Protein AF-A0AAV6YS31-F1 (afdb_monomer)

Secondary structure (DSSP, 8-state):
-TTHHHHHHHHHHHHHHHHHHHT--HHHHHHHHHHHHHHHHHHHHHHHHSPPPPP-BBTTTB-TTS-B---TT------TTTTTS---SS----EE-TTS-EESSHHHH-SS---S-----

Foldseek 3Di:
DVVVVVVVVVVVVVLVVVCVVVVDDPVRNVVVVVVVVVVVVVVVVVVVVVDDDDFAEDQAQAHPVRHGDPDDPGRCLDDPQQVVPPDDPPQADWDADPVRHIYRDPSSNHDPDDPDPDDDD

Radius of gyration: 24.1 Å; Cα contacts (8 Å, |Δi|>4): 96; chains: 1; bounding box: 46×23×63 Å

Structure (mmCIF, N/CA/C/O backbone):
data_AF-A0AAV6YS31-F1
#
_entry.id   AF-A0AAV6YS31-F1
#
loop_
_atom_site.group_PDB
_atom_site.id
_atom_site.type_symbol
_atom_site.label_atom_id
_atom_site.label_alt_id
_atom_site.label_comp_id
_atom_site.label_asym_id
_atom_site.label_entity_id
_atom_site.label_seq_id
_atom_site.pdbx_PDB_ins_code
_atom_site.Cartn_x
_atom_site.Cartn_y
_atom_site.Cartn_z
_atom_site.occupancy
_atom_site.B_iso_or_equiv
_atom_site.auth_seq_id
_atom_site.auth_comp_id
_atom_site.auth_asym_id
_atom_site.auth_atom_id
_atom_site.pdbx_PDB_model_num
ATOM 1 N N . GLY A 1 1 ? -12.771 -0.633 -0.907 1.00 58.72 1 GLY A N 1
ATOM 2 C CA . GLY A 1 1 ? -14.103 -0.074 -0.597 1.00 58.72 1 GLY A CA 1
ATOM 3 C C . GLY A 1 1 ? -15.126 -1.141 -0.249 1.00 58.72 1 GLY A C 1
ATOM 4 O O . GLY A 1 1 ? -15.778 -1.024 0.774 1.00 58.72 1 GLY A O 1
ATOM 5 N N . ALA A 1 2 ? -15.270 -2.202 -1.051 1.00 79.56 2 ALA A N 1
ATOM 6 C CA . ALA A 1 2 ? -16.258 -3.247 -0.758 1.00 79.56 2 ALA A CA 1
ATOM 7 C C . ALA A 1 2 ? -15.943 -4.052 0.521 1.00 79.56 2 ALA A C 1
ATOM 9 O O . ALA A 1 2 ? -16.845 -4.353 1.291 1.00 79.56 2 ALA A O 1
ATOM 10 N N . SER A 1 3 ? -14.665 -4.337 0.798 1.00 80.75 3 SER A N 1
ATOM 11 C CA . SER A 1 3 ? -14.233 -5.099 1.982 1.00 80.75 3 SER A CA 1
ATOM 12 C C . SER A 1 3 ? -14.399 -4.357 3.313 1.00 80.75 3 SER A C 1
ATOM 14 O O . SER A 1 3 ? -14.502 -4.991 4.359 1.00 80.75 3 SER A O 1
ATOM 16 N N . THR A 1 4 ? -14.459 -3.023 3.300 1.00 90.19 4 THR A N 1
ATOM 17 C CA . THR A 1 4 ? -14.592 -2.220 4.525 1.00 90.19 4 THR A CA 1
ATOM 18 C C . THR A 1 4 ? -16.034 -2.166 5.029 1.00 90.19 4 THR A C 1
ATOM 20 O O . THR A 1 4 ? -16.254 -1.970 6.222 1.00 90.19 4 THR A O 1
ATOM 23 N N . LEU A 1 5 ? -17.018 -2.375 4.146 1.00 92.06 5 LEU A N 1
ATOM 24 C CA . LEU A 1 5 ? -18.441 -2.302 4.490 1.00 92.06 5 LEU A CA 1
ATOM 25 C C . LEU A 1 5 ? -18.877 -3.417 5.463 1.00 92.06 5 LEU A C 1
ATOM 27 O O . LEU A 1 5 ? -19.449 -3.078 6.502 1.00 92.06 5 LEU A O 1
ATOM 31 N N . PRO A 1 6 ? -18.574 -4.715 5.227 1.00 92.94 6 PRO A N 1
ATOM 32 C CA . PRO A 1 6 ? -18.914 -5.772 6.180 1.00 92.94 6 PRO A CA 1
ATOM 33 C C . PRO A 1 6 ? -18.239 -5.585 7.542 1.00 92.94 6 PRO A C 1
ATOM 35 O O . PRO A 1 6 ? -18.872 -5.769 8.580 1.00 92.94 6 PRO A O 1
ATOM 38 N N . ALA A 1 7 ? -16.967 -5.175 7.545 1.00 90.62 7 ALA A N 1
ATOM 39 C CA . ALA A 1 7 ? -16.206 -4.957 8.770 1.00 90.62 7 ALA A CA 1
ATOM 40 C C . ALA A 1 7 ? -16.804 -3.825 9.623 1.00 90.62 7 ALA A C 1
ATOM 42 O O . ALA A 1 7 ? -16.981 -3.989 10.832 1.00 90.62 7 ALA A O 1
ATOM 43 N N . ALA A 1 8 ? -17.180 -2.706 8.995 1.00 91.00 8 ALA A N 1
ATOM 44 C CA . ALA A 1 8 ? -17.820 -1.586 9.682 1.00 91.00 8 ALA A CA 1
ATOM 45 C C . ALA A 1 8 ? -19.181 -1.979 10.279 1.00 91.00 8 ALA A C 1
ATOM 47 O O . ALA A 1 8 ? -19.466 -1.653 11.432 1.00 91.00 8 ALA A O 1
ATOM 48 N N . ALA A 1 9 ? -19.999 -2.722 9.525 1.00 94.00 9 ALA A N 1
ATOM 49 C CA . ALA A 1 9 ? -21.291 -3.207 10.006 1.00 94.00 9 ALA A CA 1
ATOM 50 C C . ALA A 1 9 ? -21.130 -4.096 11.249 1.00 94.00 9 ALA A C 1
ATOM 52 O O . ALA A 1 9 ? -21.762 -3.843 12.276 1.00 94.00 9 ALA A O 1
ATOM 53 N N . LEU A 1 10 ? -20.232 -5.084 11.192 1.00 94.69 10 LEU A N 1
ATOM 54 C CA . LEU A 1 10 ? -19.941 -5.967 12.323 1.00 94.69 10 LEU A CA 1
ATOM 55 C C . LEU A 1 10 ? -19.461 -5.189 13.555 1.00 94.69 10 LEU A C 1
ATOM 57 O O . LEU A 1 10 ? -19.936 -5.449 14.660 1.00 94.69 10 LEU A O 1
ATOM 61 N N . GLY A 1 11 ? -18.580 -4.202 13.371 1.00 92.88 11 GLY A N 1
ATOM 62 C CA . GLY A 1 11 ? -18.091 -3.351 14.458 1.00 92.88 11 GLY A CA 1
ATOM 63 C C . GLY A 1 11 ? -19.210 -2.578 15.161 1.00 92.88 11 GLY A C 1
ATOM 64 O O . GLY A 1 11 ? -19.277 -2.577 16.392 1.00 92.88 11 GLY A O 1
ATOM 65 N N . MET A 1 12 ? -20.134 -1.982 14.400 1.00 93.06 12 MET A N 1
ATOM 66 C CA . MET A 1 12 ? -21.284 -1.260 14.963 1.00 93.06 12 MET A CA 1
ATOM 67 C C . MET A 1 12 ? -22.231 -2.189 15.735 1.00 93.06 12 MET A C 1
ATOM 69 O O . MET A 1 12 ? -22.629 -1.866 16.857 1.00 93.06 12 MET A O 1
ATOM 73 N N . PHE A 1 13 ? -22.555 -3.361 15.177 1.00 95.56 13 PHE A N 1
ATOM 74 C CA . PHE A 1 13 ? -23.408 -4.345 15.852 1.00 95.56 13 PHE A CA 1
ATOM 75 C C . PHE A 1 13 ? -22.778 -4.8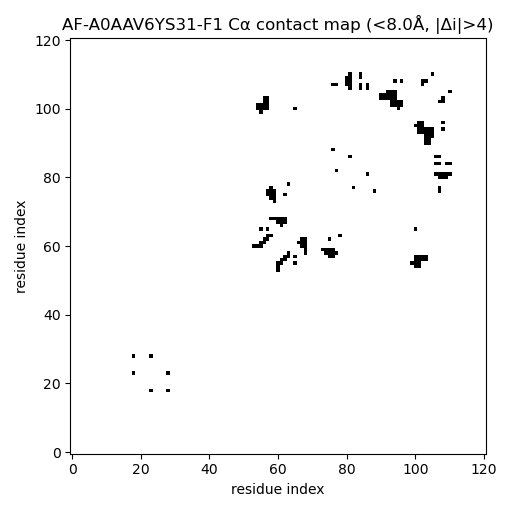55 17.152 1.00 95.56 13 PHE A C 1
ATOM 77 O O . PHE A 1 13 ? -23.445 -4.888 18.189 1.00 95.56 13 PHE A O 1
ATOM 84 N N . LEU A 1 14 ? -21.494 -5.220 17.121 1.00 93.81 14 LEU A N 1
ATOM 85 C CA . LEU A 1 14 ? -20.772 -5.697 18.301 1.00 93.81 14 LEU A CA 1
ATOM 86 C C . LEU A 1 14 ? -20.648 -4.608 19.368 1.00 93.81 14 LEU A C 1
ATOM 88 O O . LEU A 1 14 ? -20.894 -4.890 20.540 1.00 93.81 14 LEU A O 1
ATOM 92 N N . GLY A 1 15 ? -20.348 -3.366 18.980 1.00 92.69 15 GLY A N 1
ATOM 93 C CA . GLY A 1 15 ? -20.313 -2.226 19.898 1.00 92.69 15 GLY A CA 1
ATOM 94 C C . GLY A 1 15 ? -21.656 -2.009 20.602 1.00 92.69 15 GLY A C 1
ATOM 95 O O . GLY A 1 15 ? -21.703 -1.882 21.828 1.00 92.69 15 GLY A O 1
ATOM 96 N N . GLY A 1 16 ? -22.760 -2.072 19.852 1.00 90.94 16 GLY A N 1
ATOM 97 C CA . GLY A 1 16 ? -24.114 -1.982 20.404 1.00 90.94 16 GLY A CA 1
ATOM 98 C C . GLY A 1 16 ? -24.465 -3.137 21.350 1.00 90.94 16 GLY A C 1
ATOM 99 O O . GLY A 1 16 ? -25.024 -2.910 22.426 1.00 90.94 16 GLY A O 1
ATOM 100 N N . LEU A 1 17 ? -24.100 -4.377 21.002 1.00 93.00 17 LEU A N 1
ATOM 101 C CA . LEU A 1 17 ? -24.295 -5.548 21.869 1.00 93.00 17 LEU A CA 1
ATOM 102 C C . LEU A 1 17 ? -23.481 -5.450 23.162 1.00 93.00 17 LEU A C 1
ATOM 104 O O . LEU A 1 17 ? -23.991 -5.788 24.232 1.00 93.00 17 LEU A O 1
ATOM 108 N N . LEU A 1 18 ? -22.243 -4.964 23.079 1.00 91.81 18 LEU A N 1
ATOM 109 C CA . LEU A 1 18 ? -21.361 -4.765 24.225 1.00 91.81 18 LEU A CA 1
ATOM 110 C C . LEU A 1 18 ? -21.960 -3.728 25.190 1.00 91.81 18 LEU A C 1
ATOM 112 O O . LEU A 1 18 ? -22.101 -3.998 26.384 1.00 91.81 18 LEU A O 1
ATOM 116 N N . MET A 1 19 ? -22.418 -2.586 24.669 1.00 89.00 19 MET A N 1
ATOM 117 C CA . MET A 1 19 ? -23.104 -1.563 25.467 1.00 89.00 19 MET A CA 1
ATOM 118 C C . MET A 1 19 ? -24.390 -2.098 26.111 1.00 89.00 19 MET A C 1
ATOM 120 O O . MET A 1 19 ? -24.625 -1.874 27.301 1.00 89.00 19 MET A O 1
ATOM 124 N N . LYS A 1 20 ? -25.195 -2.860 25.355 1.00 89.81 20 LYS A N 1
ATOM 125 C CA . LYS A 1 20 ? -26.455 -3.445 25.835 1.00 89.81 20 LYS A CA 1
ATOM 126 C C . LYS A 1 20 ? -26.239 -4.505 26.919 1.00 89.81 20 LYS A C 1
ATOM 128 O O . LYS A 1 20 ? -26.987 -4.530 27.894 1.00 89.81 20 LYS A O 1
ATOM 133 N N . ARG A 1 21 ? -25.237 -5.378 26.767 1.00 91.06 21 ARG A N 1
ATOM 134 C CA . ARG A 1 21 ? -24.977 -6.497 27.691 1.00 91.06 21 ARG A CA 1
ATOM 135 C C . ARG A 1 21 ? -24.380 -6.031 29.013 1.00 91.06 21 ARG A C 1
ATOM 137 O O . ARG A 1 21 ? -24.797 -6.506 30.064 1.00 91.06 21 ARG A O 1
ATOM 144 N N . TYR A 1 22 ? -23.427 -5.105 28.963 1.00 86.81 22 TYR A N 1
ATOM 145 C CA . TYR A 1 22 ? -22.701 -4.651 30.150 1.00 86.81 22 TYR A CA 1
ATOM 146 C C . TYR A 1 22 ? -23.310 -3.403 30.806 1.00 86.81 22 TYR A C 1
ATOM 148 O O . TYR A 1 22 ? -22.788 -2.959 31.825 1.00 86.81 22 TYR A O 1
ATOM 156 N N . LYS A 1 23 ? -24.398 -2.840 30.246 1.00 88.25 23 LYS A N 1
ATOM 157 C CA . LYS A 1 23 ? -25.090 -1.633 30.749 1.00 88.25 23 LYS A CA 1
ATOM 158 C C . LYS A 1 23 ? -24.104 -0.520 31.124 1.00 88.25 23 LYS A C 1
ATOM 160 O O . LYS A 1 23 ? -24.140 0.033 32.220 1.00 88.25 23 LYS A O 1
ATOM 165 N N . MET A 1 24 ? -23.165 -0.250 30.224 1.00 84.38 24 MET A N 1
ATOM 166 C CA . MET A 1 24 ? -22.056 0.653 30.509 1.00 84.38 24 MET A CA 1
ATOM 167 C C . MET A 1 24 ? -22.548 2.096 30.635 1.00 84.38 24 MET A C 1
ATOM 169 O O . MET A 1 24 ? -23.285 2.583 29.781 1.00 84.38 24 MET A O 1
ATOM 173 N N . GLY A 1 25 ? -22.113 2.791 31.687 1.00 87.56 25 GLY A N 1
ATOM 174 C CA . GLY A 1 25 ? -22.345 4.227 31.837 1.00 87.56 25 GLY A CA 1
ATOM 175 C C . GLY A 1 25 ? -21.487 5.059 30.878 1.00 87.56 25 GLY A C 1
ATOM 176 O O . GLY A 1 25 ? -20.484 4.579 30.344 1.00 87.56 25 GLY A O 1
ATOM 177 N N . LEU A 1 26 ? -21.850 6.335 30.709 1.00 85.88 26 LEU A N 1
ATOM 178 C CA . LEU A 1 26 ? -21.202 7.258 29.767 1.00 85.88 26 LEU A CA 1
ATOM 179 C C . LEU A 1 26 ? -19.681 7.368 29.983 1.00 85.88 26 LEU A C 1
ATOM 181 O O . LEU A 1 26 ? -18.924 7.323 29.022 1.00 85.88 26 LEU A O 1
ATOM 185 N N . LEU A 1 27 ? -19.215 7.426 31.237 1.00 88.94 27 LEU A N 1
ATOM 186 C CA . LEU A 1 27 ? -17.780 7.488 31.546 1.00 88.9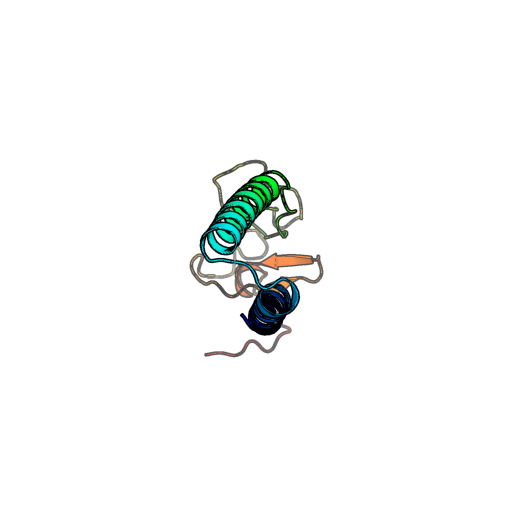4 27 LEU A CA 1
ATOM 187 C C . LEU A 1 27 ? -17.021 6.222 31.119 1.00 88.94 27 LEU A C 1
ATOM 189 O O . LEU A 1 27 ? -15.902 6.319 30.614 1.00 88.94 27 LEU A O 1
ATOM 193 N N . SER A 1 28 ? -17.609 5.040 31.317 1.00 86.69 28 SER A N 1
ATOM 194 C CA . SER A 1 28 ? -16.984 3.773 30.924 1.00 86.69 28 SER A CA 1
ATOM 195 C C . SER A 1 28 ? -16.949 3.621 29.406 1.00 86.69 28 SER A C 1
ATOM 197 O O . SER A 1 28 ? -15.928 3.209 28.863 1.00 86.69 28 SER A O 1
ATOM 199 N N . ALA A 1 29 ? -18.020 4.024 28.715 1.00 89.75 29 ALA A N 1
ATOM 200 C CA . ALA A 1 29 ? -18.064 4.049 27.256 1.00 89.75 29 ALA A CA 1
ATOM 201 C C . ALA A 1 29 ? -17.007 5.000 26.671 1.00 89.75 29 ALA A C 1
ATOM 203 O O . ALA A 1 29 ? -16.248 4.601 25.790 1.00 89.75 29 ALA A O 1
ATOM 204 N N . SER A 1 30 ? -16.885 6.218 27.210 1.00 91.31 30 SER A N 1
ATOM 205 C CA . SER A 1 30 ? -15.865 7.175 26.768 1.00 91.31 30 SER A CA 1
ATOM 206 C C . SER A 1 30 ? -14.450 6.630 26.959 1.00 91.31 30 SER A C 1
ATOM 208 O O . SER A 1 30 ? -13.638 6.710 26.040 1.00 91.31 30 SER A O 1
ATOM 210 N N . LYS A 1 31 ? -14.153 6.010 28.111 1.00 92.69 31 LYS A N 1
ATOM 211 C CA . LYS A 1 31 ? -12.848 5.365 28.347 1.00 92.69 31 LYS A CA 1
ATOM 212 C C . LYS A 1 31 ? -12.554 4.270 27.324 1.00 92.69 31 LYS A C 1
ATOM 214 O O . LYS A 1 31 ? -11.438 4.219 26.820 1.00 92.69 31 LYS A O 1
ATOM 219 N N . LEU A 1 32 ? -13.536 3.431 26.990 1.00 91.44 32 LEU A N 1
ATOM 220 C CA . LEU A 1 32 ? -13.361 2.390 25.975 1.00 91.44 32 LEU A CA 1
ATOM 221 C C . LEU A 1 32 ? -13.042 2.970 24.598 1.00 91.44 32 LEU A C 1
ATOM 223 O O . LEU A 1 32 ? -12.145 2.454 23.941 1.00 91.44 32 LEU A O 1
ATOM 227 N N . VAL A 1 33 ? -13.709 4.054 24.193 1.00 92.25 33 VAL A N 1
ATOM 228 C CA . VAL A 1 33 ? -13.426 4.728 22.916 1.00 92.25 33 VAL A CA 1
ATOM 229 C C . VAL A 1 33 ? -12.005 5.290 22.897 1.00 92.25 33 VAL A C 1
ATOM 231 O O . VAL A 1 33 ? -11.272 5.071 21.934 1.00 92.25 33 VAL A O 1
ATOM 234 N N . PHE A 1 34 ? -11.574 5.962 23.968 1.00 95.25 34 PHE A N 1
ATOM 235 C CA . PHE A 1 34 ? -10.199 6.464 24.063 1.00 95.25 34 PHE A CA 1
ATOM 236 C C . PHE A 1 34 ? -9.168 5.333 24.001 1.00 95.25 34 PHE A C 1
ATOM 238 O O . PHE A 1 34 ? -8.201 5.434 23.245 1.00 95.25 34 PHE A O 1
ATOM 245 N N . ILE A 1 35 ? -9.396 4.240 24.737 1.00 94.69 35 ILE A N 1
ATOM 246 C CA . ILE A 1 35 ? -8.521 3.062 24.717 1.00 94.69 35 ILE A CA 1
ATOM 247 C C . ILE A 1 35 ? -8.484 2.454 23.311 1.00 94.69 35 ILE A C 1
ATOM 249 O O . ILE A 1 35 ? -7.398 2.207 22.791 1.00 94.69 35 ILE A O 1
ATOM 253 N N . SER A 1 36 ? -9.636 2.260 22.662 1.00 92.88 36 SER A N 1
ATOM 254 C CA . SER A 1 36 ? -9.685 1.687 21.313 1.00 92.88 36 SER A CA 1
ATOM 255 C C . SER A 1 36 ? -8.977 2.565 20.285 1.00 92.88 36 SER A C 1
ATOM 257 O O . SER A 1 36 ? -8.257 2.041 19.440 1.00 92.88 36 SER A O 1
ATOM 259 N N . SER A 1 37 ? -9.118 3.890 20.383 1.00 95.25 37 SER A N 1
ATOM 260 C CA . SER A 1 37 ? -8.445 4.836 19.488 1.00 95.25 37 SER A CA 1
ATOM 261 C C . SER A 1 37 ? -6.931 4.816 19.680 1.00 95.25 37 SER A C 1
ATOM 263 O O . SER A 1 37 ? -6.185 4.810 18.703 1.00 95.25 37 SER A O 1
ATOM 265 N N . PHE A 1 38 ? -6.465 4.751 20.928 1.00 96.62 38 PHE A N 1
ATOM 266 C CA . PHE A 1 38 ? -5.039 4.657 21.235 1.00 96.62 38 PHE A CA 1
ATOM 267 C C . PHE A 1 38 ? -4.430 3.341 20.729 1.00 96.62 38 PHE A C 1
ATOM 269 O O . PHE A 1 38 ? -3.383 3.353 20.083 1.00 96.62 38 PHE A O 1
ATOM 276 N N . VAL A 1 39 ? -5.116 2.213 20.944 1.00 95.50 39 VAL A N 1
ATOM 277 C CA . VAL A 1 39 ? -4.694 0.899 20.429 1.00 95.50 39 VAL A CA 1
ATOM 278 C C . VAL A 1 39 ? -4.663 0.890 18.900 1.00 95.50 39 VAL A C 1
ATOM 280 O O . VAL A 1 39 ? -3.681 0.433 18.318 1.00 95.50 39 VAL A O 1
ATOM 283 N N . ALA A 1 40 ? -5.688 1.437 18.240 1.00 94.00 40 ALA A N 1
ATOM 284 C CA . ALA A 1 40 ? -5.733 1.533 16.782 1.00 94.00 40 ALA A CA 1
ATOM 285 C C . ALA A 1 40 ? -4.582 2.384 16.226 1.00 94.00 40 ALA A C 1
ATOM 287 O O . ALA A 1 40 ? -3.959 2.002 15.237 1.00 94.00 40 ALA A O 1
ATOM 288 N N . PHE A 1 41 ? -4.258 3.502 16.881 1.00 95.19 41 PHE A N 1
ATOM 289 C CA . PHE A 1 41 ? -3.123 4.342 16.503 1.00 95.19 41 PHE A CA 1
ATOM 290 C C . PHE A 1 41 ? -1.789 3.594 16.619 1.00 95.19 41 PHE A C 1
ATOM 292 O O . PHE A 1 41 ? -0.994 3.622 15.680 1.00 95.19 41 PHE A O 1
ATOM 299 N N . ILE A 1 42 ? -1.562 2.877 17.727 1.00 94.44 42 ILE A N 1
ATOM 300 C CA . ILE A 1 42 ? -0.354 2.059 17.915 1.00 94.44 42 ILE A CA 1
ATOM 301 C C . ILE A 1 42 ? -0.266 0.963 16.851 1.00 94.44 42 ILE A C 1
ATOM 303 O O . ILE A 1 42 ? 0.786 0.801 16.232 1.00 94.44 42 ILE A O 1
ATOM 307 N N . MET A 1 43 ? -1.358 0.233 16.601 1.00 92.00 43 MET A N 1
ATOM 308 C CA . MET A 1 43 ? -1.387 -0.806 15.567 1.00 92.00 43 MET A CA 1
ATOM 309 C C . MET A 1 43 ? -1.081 -0.216 14.188 1.00 92.00 43 MET A C 1
ATOM 311 O O . MET A 1 43 ? -0.228 -0.746 13.481 1.00 92.00 43 MET A O 1
ATOM 315 N N . ASN A 1 44 ? -1.687 0.914 13.825 1.00 88.69 44 ASN A N 1
ATOM 316 C CA . ASN A 1 44 ? -1.416 1.573 12.549 1.00 88.69 44 ASN A CA 1
ATOM 317 C C . ASN A 1 44 ? 0.050 2.027 12.423 1.00 88.69 44 ASN A C 1
ATOM 319 O O . ASN A 1 44 ? 0.672 1.822 11.384 1.00 88.69 44 ASN A O 1
ATOM 323 N N . MET A 1 45 ? 0.630 2.581 13.491 1.00 89.88 45 MET A N 1
ATOM 324 C CA . MET A 1 45 ? 2.053 2.939 13.517 1.00 89.88 45 MET A CA 1
ATOM 325 C C . MET A 1 45 ? 2.964 1.713 13.383 1.00 89.88 45 MET A C 1
ATOM 327 O O . MET A 1 45 ? 3.986 1.779 12.705 1.00 89.88 45 MET A O 1
ATOM 331 N N . SER A 1 46 ? 2.588 0.574 13.968 1.00 88.00 46 SER A N 1
ATOM 332 C CA . SER A 1 46 ? 3.355 -0.668 13.824 1.00 88.00 46 SER A CA 1
ATOM 333 C C . SER A 1 46 ? 3.312 -1.239 12.402 1.00 88.00 46 SER A C 1
ATOM 335 O O . SER A 1 46 ? 4.315 -1.776 11.940 1.00 88.00 46 SER A O 1
ATOM 337 N N . VAL A 1 47 ? 2.208 -1.055 11.667 1.00 87.19 47 VAL A N 1
ATOM 338 C CA . VAL A 1 47 ? 2.106 -1.464 10.253 1.00 87.19 47 VAL A CA 1
ATOM 339 C C . VAL A 1 47 ? 3.115 -0.712 9.387 1.00 87.19 47 VAL A C 1
ATOM 341 O O . VAL A 1 47 ? 3.668 -1.297 8.467 1.00 87.19 47 VAL A O 1
ATOM 344 N N . PHE A 1 48 ? 3.432 0.543 9.712 1.00 80.88 48 PHE A N 1
ATOM 345 C CA . PHE A 1 48 ? 4.479 1.280 9.001 1.00 80.88 48 PHE A CA 1
ATOM 346 C C . PHE A 1 48 ? 5.876 0.658 9.185 1.00 80.88 48 PHE A C 1
ATOM 348 O O . PHE A 1 48 ? 6.725 0.775 8.307 1.00 80.88 48 PHE A O 1
ATOM 355 N N . MET A 1 49 ? 6.109 -0.025 10.310 1.00 81.44 49 MET A N 1
ATOM 356 C CA . MET A 1 49 ? 7.366 -0.734 10.582 1.00 81.44 49 MET A CA 1
ATOM 357 C C . MET A 1 49 ? 7.398 -2.131 9.950 1.00 81.44 49 MET A C 1
ATOM 359 O O . MET A 1 49 ? 8.472 -2.636 9.627 1.00 81.44 49 MET A O 1
ATOM 363 N N . LEU A 1 50 ? 6.232 -2.749 9.735 1.00 79.31 50 LEU A N 1
ATOM 364 C CA . LEU A 1 50 ? 6.081 -3.975 8.953 1.00 79.31 50 LEU A CA 1
ATOM 365 C C . LEU A 1 50 ? 6.113 -3.617 7.459 1.00 79.31 50 LEU A C 1
ATOM 367 O O . LEU A 1 50 ? 5.080 -3.546 6.797 1.00 79.31 50 LEU A O 1
ATOM 371 N N . GLY A 1 51 ? 7.308 -3.341 6.933 1.00 67.94 51 GLY A N 1
ATOM 372 C CA . GLY A 1 51 ? 7.496 -3.079 5.506 1.00 67.94 51 GLY A CA 1
ATOM 373 C C . GLY A 1 51 ? 6.854 -4.179 4.653 1.00 67.94 51 GLY A C 1
ATOM 374 O O . GLY A 1 51 ? 7.057 -5.365 4.904 1.00 67.94 51 GLY A O 1
ATOM 375 N N . CYS A 1 52 ? 6.054 -3.791 3.662 1.00 73.81 52 CYS A N 1
ATOM 376 C CA . CYS A 1 52 ? 5.516 -4.722 2.674 1.00 73.81 52 CYS A CA 1
ATOM 377 C C . CYS A 1 52 ? 6.482 -4.838 1.491 1.00 73.81 52 CYS A C 1
ATOM 379 O O . CYS A 1 52 ? 7.172 -3.876 1.143 1.00 73.81 52 CYS A O 1
ATOM 381 N N . GLU A 1 53 ? 6.514 -6.007 0.855 1.00 72.00 53 GLU A N 1
ATOM 382 C CA . GLU A 1 53 ? 7.221 -6.172 -0.412 1.00 72.00 53 GLU A CA 1
ATOM 383 C C . GLU A 1 53 ? 6.500 -5.341 -1.484 1.00 72.00 53 GLU A C 1
ATOM 385 O O . GLU A 1 53 ? 5.299 -5.501 -1.712 1.00 72.00 53 GLU A O 1
ATOM 390 N N . ASN A 1 54 ? 7.212 -4.391 -2.092 1.00 76.19 54 ASN A N 1
ATOM 391 C CA . ASN A 1 54 ? 6.673 -3.615 -3.204 1.00 76.19 54 ASN A CA 1
ATOM 392 C C . ASN A 1 54 ? 6.622 -4.509 -4.445 1.00 76.19 54 ASN A C 1
ATOM 394 O O . ASN A 1 54 ? 7.570 -5.246 -4.698 1.00 76.19 54 ASN A O 1
ATOM 398 N N . GLY A 1 55 ? 5.550 -4.409 -5.233 1.00 82.75 55 GLY A N 1
ATOM 399 C CA . GLY A 1 55 ? 5.466 -5.124 -6.505 1.00 82.75 55 GLY A CA 1
ATOM 400 C C . GLY A 1 55 ? 6.589 -4.724 -7.469 1.00 82.75 55 GLY A C 1
ATOM 401 O O . GLY A 1 55 ? 7.033 -3.569 -7.498 1.00 82.75 55 GLY A O 1
ATOM 402 N N . ASP A 1 56 ? 7.026 -5.681 -8.281 1.00 90.44 56 ASP A N 1
ATOM 403 C CA . ASP A 1 56 ? 8.052 -5.464 -9.295 1.00 90.44 56 ASP A CA 1
ATOM 404 C C . ASP A 1 56 ? 7.471 -4.675 -10.473 1.00 90.44 56 ASP A C 1
ATOM 406 O O . ASP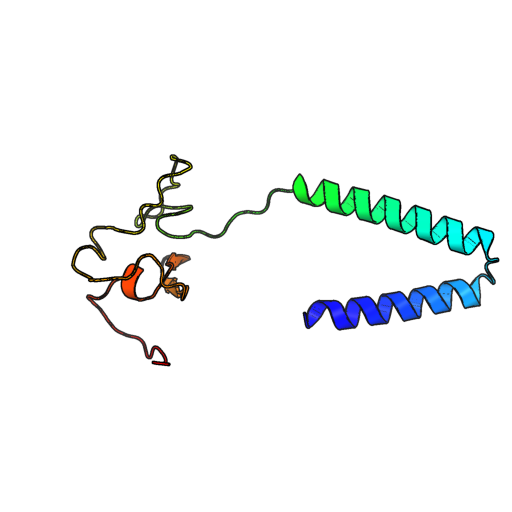 A 1 56 ? 6.582 -5.133 -11.192 1.00 90.44 56 ASP A O 1
ATOM 410 N N . VAL A 1 57 ? 7.978 -3.460 -10.661 1.00 89.75 57 VAL A N 1
ATOM 411 C CA . VAL A 1 57 ? 7.589 -2.512 -11.698 1.00 89.75 57 VAL A CA 1
ATOM 412 C C . VAL A 1 57 ? 8.832 -2.136 -12.495 1.00 89.75 57 VAL A C 1
ATOM 414 O O . VAL A 1 57 ? 9.788 -1.567 -11.949 1.00 89.75 57 VAL A O 1
ATOM 417 N N . ALA A 1 58 ? 8.806 -2.435 -13.794 1.00 89.56 58 ALA A N 1
ATOM 418 C CA . ALA A 1 58 ? 9.909 -2.174 -14.709 1.00 89.56 58 ALA A CA 1
ATOM 419 C C . ALA A 1 58 ? 10.248 -0.674 -14.766 1.00 89.56 58 ALA A C 1
ATOM 421 O O . ALA A 1 58 ? 9.385 0.176 -14.986 1.00 89.56 58 ALA A O 1
ATOM 422 N N . GLY A 1 59 ? 11.525 -0.349 -14.579 1.00 86.12 59 GLY A N 1
ATOM 423 C CA . GLY A 1 59 ? 12.043 1.015 -14.588 1.00 86.12 59 GLY A CA 1
ATOM 424 C C . GLY A 1 59 ? 11.813 1.806 -13.299 1.00 86.12 59 GLY A C 1
ATOM 425 O O . GLY A 1 59 ? 12.259 2.951 -13.239 1.00 86.12 59 GLY A O 1
ATOM 426 N N . ILE A 1 60 ? 11.149 1.234 -12.283 1.00 85.81 60 ILE A N 1
ATOM 427 C CA . ILE A 1 60 ? 10.915 1.878 -10.978 1.00 85.81 60 ILE A CA 1
ATOM 428 C C . ILE A 1 60 ? 11.546 1.065 -9.846 1.00 85.81 60 ILE A C 1
ATOM 430 O O . ILE A 1 60 ? 12.440 1.568 -9.172 1.00 85.81 60 ILE A O 1
ATOM 434 N N . THR A 1 61 ? 11.086 -0.170 -9.629 1.00 87.06 61 THR A N 1
ATOM 435 C CA . THR A 1 61 ? 11.596 -1.045 -8.556 1.00 87.06 61 THR A CA 1
ATOM 436 C C . THR A 1 61 ? 12.597 -2.065 -9.094 1.00 87.06 61 THR A C 1
ATOM 438 O O . THR A 1 61 ? 13.600 -2.359 -8.439 1.00 87.06 61 THR A O 1
ATOM 441 N N . VAL A 1 62 ? 12.388 -2.534 -10.326 1.00 89.06 62 VAL A N 1
ATOM 442 C CA . VAL A 1 62 ? 13.280 -3.459 -11.034 1.00 89.06 62 VAL A CA 1
ATOM 443 C C . VAL A 1 62 ? 13.598 -2.950 -12.433 1.00 89.06 62 VAL A C 1
ATOM 445 O O . VAL A 1 62 ? 12.848 -2.177 -13.023 1.00 89.06 62 VAL A O 1
ATOM 448 N N . SER A 1 63 ? 14.724 -3.371 -12.992 1.00 88.88 63 SER A N 1
ATOM 449 C CA . SER A 1 63 ? 15.050 -3.146 -14.395 1.00 88.88 63 SER A CA 1
ATOM 450 C C . SER A 1 63 ? 14.167 -4.018 -15.294 1.00 88.88 63 SER A C 1
ATOM 452 O O . SER A 1 63 ? 13.538 -4.975 -14.844 1.00 88.88 63 SER A O 1
ATOM 454 N N . TYR A 1 64 ? 14.173 -3.747 -16.599 1.00 87.62 64 TYR A N 1
ATOM 455 C CA . TYR A 1 64 ? 13.491 -4.598 -17.586 1.00 87.62 64 TYR A CA 1
ATOM 456 C C . TYR A 1 64 ? 14.005 -6.052 -17.609 1.00 87.62 64 TYR A C 1
ATOM 458 O O . TYR A 1 64 ? 13.305 -6.930 -18.104 1.00 87.62 64 TYR A O 1
ATOM 466 N N . ASN A 1 65 ? 15.189 -6.310 -17.041 1.00 86.75 65 ASN A N 1
ATOM 467 C CA . ASN A 1 65 ? 15.777 -7.644 -16.898 1.00 86.75 65 ASN A CA 1
ATOM 468 C C . ASN A 1 65 ? 15.495 -8.288 -15.523 1.00 86.75 65 ASN A C 1
ATOM 470 O O . ASN A 1 65 ? 16.001 -9.373 -15.254 1.00 86.75 65 ASN A O 1
ATOM 474 N N . GLY A 1 66 ? 14.735 -7.629 -14.639 1.00 83.94 66 GLY A N 1
ATOM 475 C CA . GLY A 1 66 ? 14.371 -8.147 -13.313 1.00 83.94 66 GLY A CA 1
ATOM 476 C C . GLY A 1 66 ? 15.401 -7.909 -12.202 1.00 83.94 66 GLY A C 1
ATOM 477 O O . GLY A 1 66 ? 15.223 -8.390 -11.088 1.00 83.94 66 GLY A O 1
ATOM 478 N N . SER A 1 67 ? 16.480 -7.163 -12.457 1.00 86.25 67 SER A N 1
ATOM 479 C CA . SER A 1 67 ? 17.427 -6.771 -11.402 1.00 86.25 67 SER A CA 1
ATOM 480 C C . SER A 1 67 ? 16.911 -5.566 -10.609 1.00 86.25 67 SER A C 1
ATOM 482 O O . SER A 1 67 ? 16.400 -4.620 -11.204 1.00 86.25 67 SER A O 1
ATOM 484 N N . LYS A 1 68 ? 17.054 -5.568 -9.276 1.00 83.81 68 LYS A N 1
ATOM 485 C CA . LYS A 1 68 ? 16.639 -4.436 -8.428 1.00 83.81 68 LYS A CA 1
ATOM 486 C C . LYS A 1 68 ? 17.365 -3.155 -8.841 1.00 83.81 68 LYS A C 1
ATOM 488 O O . LYS A 1 68 ? 18.571 -3.169 -9.090 1.00 83.81 68 LYS A O 1
ATOM 493 N N . VAL A 1 69 ? 16.626 -2.053 -8.942 1.00 76.38 69 VAL A N 1
ATOM 494 C CA . VAL A 1 69 ? 17.211 -0.754 -9.293 1.00 76.38 69 VAL A CA 1
ATOM 495 C C . VAL A 1 69 ? 17.798 -0.128 -8.027 1.00 76.38 69 VAL A C 1
ATOM 497 O O . VAL A 1 69 ? 17.074 0.358 -7.167 1.00 76.38 69 VAL A O 1
ATOM 500 N N . GLU A 1 70 ? 19.127 -0.129 -7.917 1.00 65.25 70 GLU A N 1
ATOM 501 C CA . GLU A 1 70 ? 19.873 0.436 -6.775 1.00 65.25 70 GLU A CA 1
ATOM 502 C C . GLU A 1 70 ? 19.802 1.979 -6.709 1.00 65.25 70 GLU A C 1
ATOM 504 O O . GLU A 1 70 ? 20.129 2.592 -5.695 1.00 65.25 70 GLU A O 1
ATOM 509 N N . THR A 1 71 ? 19.381 2.648 -7.791 1.00 58.31 71 THR A N 1
ATOM 510 C CA . THR A 1 71 ? 19.377 4.117 -7.880 1.00 58.31 71 THR A CA 1
ATOM 511 C C . THR A 1 71 ? 17.994 4.696 -7.593 1.00 58.31 71 THR A C 1
ATOM 513 O O . THR A 1 71 ? 17.177 4.895 -8.493 1.00 58.31 71 THR A O 1
ATOM 516 N N . TRP A 1 72 ? 17.750 5.026 -6.325 1.00 51.09 72 TRP A N 1
ATOM 517 C CA . TRP A 1 72 ? 16.592 5.813 -5.901 1.00 51.09 72 TRP A CA 1
ATOM 518 C C . TRP A 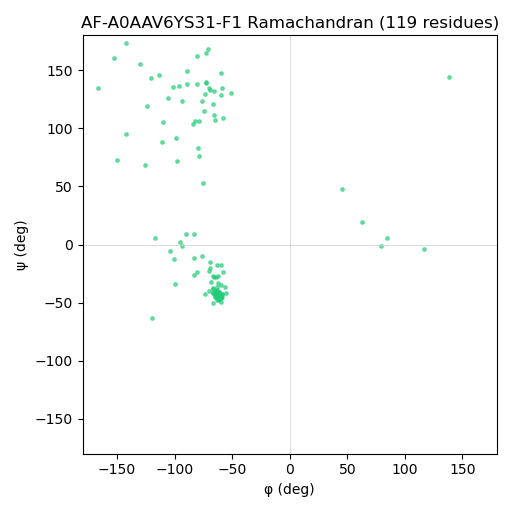1 72 ? 16.599 7.168 -6.632 1.00 51.09 72 TRP A C 1
ATOM 520 O O . TRP A 1 72 ? 17.457 8.011 -6.382 1.00 51.09 72 TRP A O 1
ATOM 530 N N . GLY A 1 73 ? 15.670 7.366 -7.574 1.00 55.69 73 GLY A N 1
ATOM 531 C CA . GLY A 1 73 ? 15.452 8.654 -8.251 1.00 55.69 73 GLY A CA 1
ATOM 532 C C . GLY A 1 73 ? 15.704 8.700 -9.762 1.00 55.69 73 GLY A C 1
ATOM 533 O O . GLY A 1 73 ? 15.419 9.727 -10.374 1.00 55.69 73 GLY A O 1
ATOM 534 N N . LYS A 1 74 ? 16.173 7.619 -10.403 1.00 58.06 74 LYS A N 1
ATOM 535 C CA . LYS A 1 74 ? 16.224 7.530 -11.877 1.00 58.06 74 LYS A CA 1
ATOM 536 C C . LYS A 1 74 ? 15.216 6.503 -12.380 1.00 58.06 74 LYS A C 1
ATOM 538 O O . LYS A 1 74 ? 15.557 5.339 -12.555 1.00 58.06 74 LYS A O 1
ATOM 543 N N . GLN A 1 75 ? 13.983 6.943 -12.631 1.00 67.75 75 GLN A N 1
ATOM 544 C CA . GLN A 1 75 ? 13.001 6.113 -13.327 1.00 67.75 75 GLN A CA 1
ATOM 545 C C . GLN A 1 75 ? 13.479 5.863 -14.764 1.00 67.75 75 GLN A C 1
ATOM 547 O O . GLN A 1 75 ? 13.472 6.768 -15.598 1.00 67.75 75 GLN A O 1
ATOM 552 N N . GLN A 1 76 ? 13.919 4.641 -15.054 1.00 79.31 76 GLN A N 1
ATOM 553 C CA . GLN A 1 76 ? 14.342 4.221 -16.392 1.00 79.31 76 GLN A CA 1
ATOM 554 C C . GLN A 1 76 ? 13.201 3.474 -17.075 1.00 79.31 76 GLN A 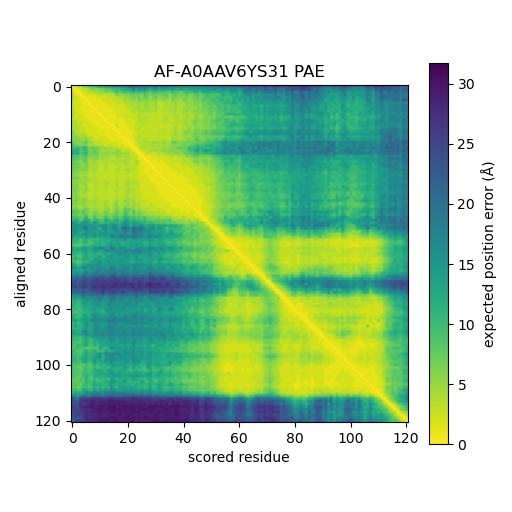C 1
ATOM 556 O O . GLN A 1 76 ? 13.217 2.256 -17.226 1.00 79.31 76 GLN A O 1
ATOM 561 N N . LEU A 1 77 ? 12.174 4.230 -17.467 1.00 84.00 77 LEU A N 1
ATOM 562 C CA . LEU A 1 77 ? 10.996 3.692 -18.155 1.00 84.00 77 LEU A CA 1
ATOM 563 C C . LEU A 1 77 ? 11.310 3.220 -19.584 1.00 84.00 77 LEU A C 1
ATOM 5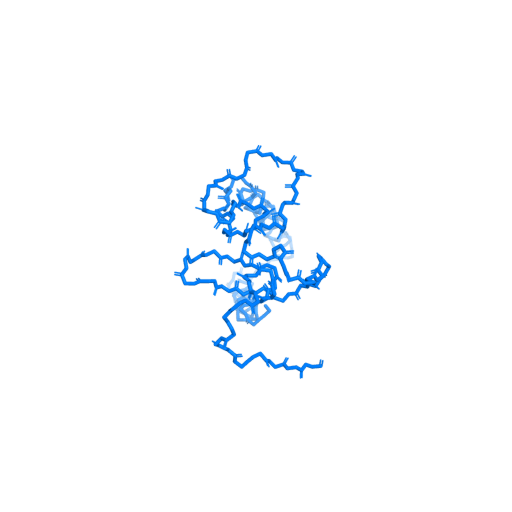65 O O . LEU A 1 77 ? 10.573 2.399 -20.125 1.00 84.00 77 LEU A O 1
ATOM 569 N N . LEU A 1 78 ? 12.406 3.703 -20.174 1.00 85.88 78 LEU A N 1
ATOM 570 C CA . LEU A 1 78 ? 12.867 3.327 -21.509 1.00 85.88 78 LEU A CA 1
ATOM 571 C C . LEU A 1 78 ? 13.931 2.222 -21.439 1.00 85.88 78 LEU A C 1
ATOM 573 O O . LEU A 1 78 ? 14.854 2.283 -20.627 1.00 85.88 78 LEU A O 1
ATOM 577 N N . SER A 1 79 ? 13.814 1.233 -22.320 1.00 87.88 79 SER A N 1
ATOM 578 C CA . SER A 1 79 ? 14.750 0.121 -22.509 1.00 87.88 79 SER A CA 1
ATOM 579 C C . SER A 1 79 ? 14.871 -0.223 -23.994 1.00 87.88 79 SER A C 1
ATOM 581 O O . SER A 1 79 ? 14.107 0.266 -24.819 1.00 87.88 79 SER A O 1
ATOM 583 N N . SER A 1 80 ? 15.787 -1.118 -24.363 1.00 88.62 80 SER A N 1
ATOM 584 C CA . SER A 1 80 ? 15.883 -1.614 -25.745 1.00 88.62 80 SER A CA 1
ATOM 585 C C . SER A 1 80 ? 14.590 -2.274 -26.251 1.00 88.62 80 SER A C 1
ATOM 587 O O . SER A 1 80 ? 14.357 -2.301 -27.457 1.00 88.62 80 SER A O 1
ATOM 589 N N . CYS A 1 81 ? 13.731 -2.771 -25.352 1.00 87.75 81 CYS A N 1
ATOM 590 C CA . CYS A 1 81 ? 12.442 -3.367 -25.712 1.00 87.75 81 CYS A CA 1
ATOM 591 C C . CYS A 1 81 ? 11.470 -2.333 -26.306 1.00 87.75 81 CYS A C 1
ATOM 593 O O . CYS A 1 81 ? 10.745 -2.631 -27.257 1.00 87.75 81 CYS A O 1
ATOM 595 N N . ASN A 1 82 ? 11.475 -1.114 -25.760 1.00 90.38 82 ASN A N 1
ATOM 596 C CA . ASN A 1 82 ? 10.532 -0.054 -26.109 1.00 90.38 82 ASN A CA 1
ATOM 597 C C . ASN A 1 82 ? 11.194 1.189 -26.736 1.00 90.38 82 ASN A C 1
ATOM 599 O O . ASN A 1 82 ? 10.502 2.163 -27.007 1.00 90.38 82 ASN A O 1
ATOM 603 N N . ALA A 1 83 ? 12.502 1.155 -27.009 1.00 89.56 83 ALA A N 1
ATOM 604 C CA . ALA A 1 83 ? 13.256 2.274 -27.583 1.00 89.56 83 ALA A CA 1
ATOM 605 C C . ALA A 1 83 ? 12.733 2.720 -28.958 1.00 89.56 83 ALA A C 1
ATOM 607 O O . ALA A 1 83 ? 12.728 3.909 -29.261 1.00 89.56 83 ALA A O 1
ATOM 608 N N . ASP A 1 84 ? 12.251 1.770 -29.762 1.00 89.00 84 ASP A N 1
ATOM 609 C CA . ASP A 1 84 ? 11.661 2.035 -31.081 1.00 89.00 84 ASP A CA 1
ATOM 610 C C . ASP A 1 84 ? 10.144 2.275 -31.007 1.00 89.00 84 ASP A C 1
ATOM 612 O O . ASP A 1 84 ? 9.455 2.314 -32.026 1.00 89.00 84 ASP A O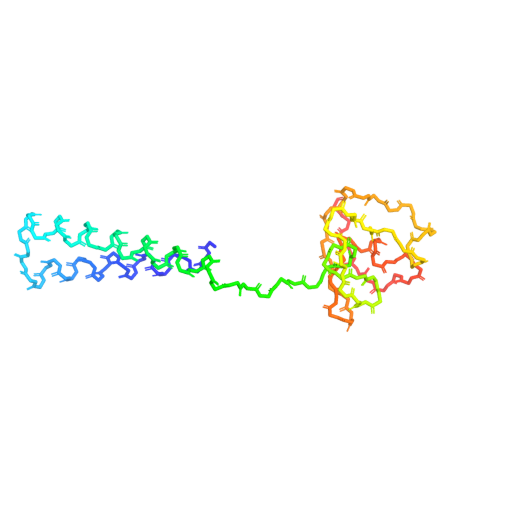 1
ATOM 616 N N . CYS A 1 85 ? 9.604 2.392 -29.795 1.00 85.19 85 CYS A N 1
ATOM 617 C CA . CYS A 1 85 ? 8.201 2.661 -29.548 1.00 85.19 85 CYS A CA 1
ATOM 618 C C . CYS A 1 85 ? 8.070 4.121 -29.094 1.00 85.19 85 CYS A C 1
ATOM 620 O O . CYS A 1 85 ? 8.701 4.546 -28.129 1.00 85.19 85 CYS A O 1
ATOM 622 N N . SER A 1 86 ? 7.223 4.912 -29.755 1.00 89.81 86 SER A N 1
ATOM 623 C CA . SER A 1 86 ? 6.931 6.299 -29.354 1.00 89.81 86 SER A CA 1
ATOM 624 C C . SER A 1 86 ? 5.998 6.358 -28.132 1.00 89.81 86 SER A C 1
ATOM 626 O O . SER A 1 86 ? 4.940 6.984 -28.173 1.00 89.81 86 SER A O 1
ATOM 628 N N . CYS A 1 87 ? 6.353 5.655 -27.053 1.00 88.19 87 CYS A N 1
ATOM 629 C CA . CYS A 1 87 ? 5.530 5.536 -25.853 1.00 88.19 87 CYS A CA 1
ATOM 630 C C . CYS A 1 87 ? 5.512 6.836 -25.042 1.00 88.19 87 CYS A C 1
ATOM 632 O O . CYS A 1 87 ? 6.547 7.462 -24.817 1.00 88.19 87 CYS A O 1
ATOM 634 N N . SER A 1 88 ? 4.338 7.200 -24.524 1.00 87.88 88 SER A N 1
ATOM 635 C CA . SER A 1 88 ? 4.219 8.267 -23.530 1.00 87.88 88 SER A CA 1
ATOM 636 C C . SER A 1 88 ? 4.734 7.791 -22.171 1.00 87.88 88 SER A C 1
ATOM 638 O O . SER A 1 88 ? 4.300 6.757 -21.664 1.00 87.88 88 SER A O 1
ATOM 640 N N . SER A 1 89 ? 5.617 8.572 -21.547 1.00 83.44 89 SER A N 1
ATOM 641 C CA . SER A 1 89 ? 6.081 8.342 -20.171 1.00 83.44 89 SER A CA 1
ATOM 642 C C . SER A 1 89 ? 5.059 8.753 -19.105 1.00 83.44 89 SER A C 1
ATOM 644 O O . SER A 1 89 ? 5.249 8.451 -17.931 1.00 83.44 89 SER A O 1
ATOM 646 N N . GLN A 1 90 ? 3.984 9.440 -19.503 1.00 84.69 90 GLN A N 1
ATOM 647 C CA . GLN A 1 90 ? 2.937 9.935 -18.605 1.00 84.69 90 GLN A CA 1
ATOM 648 C C . GLN A 1 90 ? 1.683 9.052 -18.607 1.00 84.69 90 GLN A C 1
ATOM 650 O O . GLN A 1 90 ? 0.810 9.223 -17.759 1.00 84.69 90 GLN A O 1
ATOM 655 N N . GLN A 1 91 ? 1.565 8.125 -19.562 1.00 84.81 91 GLN A N 1
ATOM 656 C CA . GLN A 1 91 ? 0.409 7.243 -19.648 1.00 84.81 91 GLN A CA 1
ATOM 657 C C . GLN A 1 91 ? 0.493 6.143 -18.587 1.00 84.81 91 GLN A C 1
ATOM 659 O O . GLN A 1 91 ? 1.452 5.373 -18.556 1.00 84.81 91 GLN A O 1
ATOM 664 N N . TRP A 1 92 ? -0.541 6.067 -17.750 1.00 87.88 92 TRP A N 1
ATOM 665 C CA . TRP A 1 92 ? -0.687 5.066 -16.700 1.00 87.88 92 TRP A CA 1
ATOM 666 C C . TRP A 1 92 ? -1.805 4.085 -17.056 1.00 87.88 92 TRP A C 1
ATOM 668 O O . TRP A 1 92 ? -2.985 4.423 -16.971 1.00 87.88 92 TRP A O 1
ATOM 678 N N . ASP A 1 93 ? -1.418 2.881 -17.463 1.00 92.12 93 ASP A N 1
ATOM 679 C CA . ASP A 1 93 ? -2.303 1.756 -17.773 1.00 92.12 93 ASP A CA 1
ATOM 680 C C . ASP A 1 93 ? -1.570 0.429 -17.483 1.00 92.12 93 ASP A C 1
ATOM 682 O O . ASP A 1 93 ? -1.068 -0.226 -18.400 1.00 92.12 93 ASP A O 1
ATOM 686 N N . PRO A 1 94 ? -1.372 0.079 -16.198 1.00 92.00 94 PRO A N 1
ATOM 687 C CA . PRO A 1 94 ? -0.411 -0.942 -15.815 1.00 92.00 94 PRO A CA 1
ATOM 688 C C . PRO A 1 94 ? -0.793 -2.337 -16.317 1.00 92.00 94 PRO A C 1
ATOM 690 O O . PRO A 1 94 ? -1.911 -2.806 -16.100 1.00 92.00 94 PRO A O 1
ATOM 693 N N . VAL A 1 95 ? 0.171 -3.034 -16.922 1.00 92.12 95 VAL A N 1
ATOM 694 C CA . VAL A 1 95 ? 0.011 -4.412 -17.418 1.00 92.12 95 VAL A CA 1
ATOM 695 C C . VAL A 1 95 ? 1.003 -5.357 -16.748 1.00 92.12 95 VAL A C 1
ATOM 697 O O . VAL A 1 95 ? 2.150 -4.988 -16.505 1.00 92.12 95 VAL A O 1
ATOM 700 N N . CYS A 1 96 ? 0.575 -6.588 -16.466 1.00 92.06 96 CYS A N 1
ATOM 701 C CA . CYS A 1 96 ? 1.438 -7.636 -15.920 1.00 92.06 96 CYS A CA 1
ATOM 702 C C . CYS A 1 96 ? 2.008 -8.494 -17.057 1.00 92.06 96 CYS A C 1
ATOM 704 O O . CYS A 1 96 ? 1.251 -9.041 -17.863 1.00 92.06 96 CYS A O 1
ATOM 706 N N . GLY A 1 97 ? 3.335 -8.598 -17.133 1.00 88.00 97 GLY A N 1
ATOM 707 C CA . GLY A 1 97 ? 4.017 -9.481 -18.075 1.00 88.00 97 GLY A CA 1
ATOM 708 C C . GLY A 1 97 ? 4.057 -10.936 -17.600 1.00 88.00 97 GLY A C 1
ATOM 709 O O . GLY A 1 97 ? 3.926 -11.234 -16.415 1.00 88.00 97 GLY A O 1
ATOM 710 N N . ALA A 1 98 ? 4.318 -11.867 -18.523 1.00 87.69 98 ALA A N 1
ATOM 711 C CA . ALA A 1 98 ? 4.481 -13.294 -18.205 1.00 87.69 98 ALA A CA 1
ATOM 712 C C . ALA A 1 98 ? 5.684 -13.588 -17.281 1.00 87.69 98 ALA A C 1
ATOM 714 O O . ALA A 1 98 ? 5.756 -14.642 -16.658 1.00 87.69 98 ALA A O 1
ATOM 715 N N . ASN A 1 99 ? 6.619 -12.644 -17.182 1.00 87.62 99 ASN A N 1
ATOM 716 C CA . ASN A 1 99 ? 7.758 -12.638 -16.267 1.00 87.62 99 ASN A CA 1
ATOM 717 C C . ASN A 1 99 ? 7.415 -12.119 -14.856 1.00 87.62 99 ASN A C 1
ATOM 719 O O . ASN A 1 99 ? 8.330 -11.906 -14.068 1.00 87.62 99 ASN A O 1
ATOM 723 N N . ASN A 1 100 ? 6.132 -11.903 -14.543 1.00 89.56 100 ASN A N 1
ATOM 724 C CA . ASN A 1 100 ? 5.648 -11.380 -13.261 1.00 89.56 100 ASN A CA 1
ATOM 725 C C . ASN A 1 100 ? 6.132 -9.949 -12.935 1.00 89.56 100 ASN A C 1
ATOM 727 O O . ASN A 1 100 ? 6.096 -9.528 -11.782 1.00 89.56 1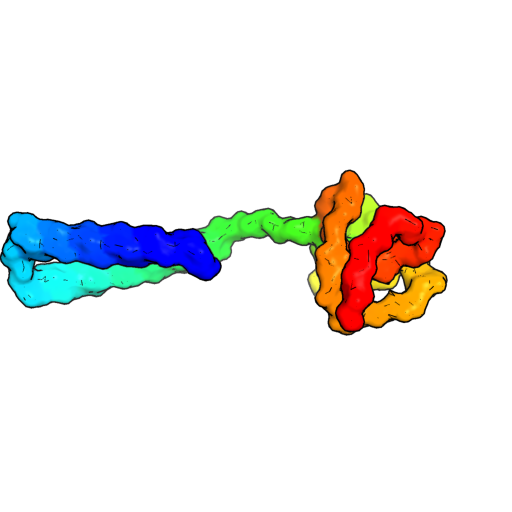00 ASN A O 1
ATOM 731 N N . ILE A 1 101 ? 6.566 -9.197 -13.954 1.00 91.44 101 ILE A N 1
ATOM 732 C CA . ILE A 1 101 ? 6.935 -7.783 -13.842 1.00 91.44 101 ILE A CA 1
ATOM 733 C C . ILE A 1 101 ? 5.788 -6.931 -14.384 1.00 91.44 101 ILE A C 1
ATOM 735 O O . ILE A 1 101 ? 5.224 -7.215 -15.444 1.00 91.44 101 ILE A O 1
ATOM 739 N N . THR A 1 102 ? 5.452 -5.866 -13.664 1.00 93.00 102 THR A N 1
ATOM 740 C CA . THR A 1 102 ? 4.447 -4.886 -14.080 1.00 93.00 102 THR A CA 1
ATOM 741 C C . THR A 1 102 ? 5.094 -3.771 -14.901 1.00 93.00 102 THR A C 1
ATOM 743 O O . THR A 1 102 ? 6.152 -3.252 -14.550 1.00 93.00 102 THR A O 1
ATOM 746 N N . TYR A 1 103 ? 4.443 -3.356 -15.982 1.00 91.44 103 TYR A N 1
ATOM 747 C CA . TYR A 1 103 ? 4.865 -2.241 -16.831 1.00 91.44 103 TYR A CA 1
ATOM 748 C C . TYR A 1 103 ? 3.845 -1.112 -16.725 1.00 91.44 103 TYR A C 1
ATOM 750 O O . TYR A 1 103 ? 2.656 -1.385 -16.614 1.00 91.44 103 TYR A O 1
ATOM 758 N N . LEU A 1 104 ? 4.284 0.150 -16.790 1.00 91.44 104 LEU A N 1
ATOM 759 C CA . LEU A 1 104 ? 3.393 1.317 -16.648 1.00 91.44 104 LEU A CA 1
ATOM 760 C C . LEU A 1 104 ? 2.317 1.409 -17.733 1.00 91.44 104 LEU A C 1
ATOM 762 O O . LEU A 1 104 ? 1.273 2.011 -17.505 1.00 91.44 104 LEU A O 1
ATOM 766 N N . SER A 1 105 ? 2.588 0.849 -18.909 1.00 91.25 105 SER A N 1
ATOM 767 C CA . SER A 1 105 ? 1.640 0.731 -20.010 1.00 91.25 105 SER A CA 1
ATOM 768 C C . SER A 1 105 ? 1.988 -0.466 -20.887 1.00 91.25 105 SER A C 1
ATOM 770 O O . SER A 1 105 ? 3.138 -0.920 -20.903 1.00 91.25 105 SER A O 1
ATOM 772 N N . ALA A 1 106 ? 1.021 -0.937 -21.678 1.00 89.88 106 ALA A N 1
ATOM 773 C CA . ALA A 1 106 ? 1.268 -1.953 -22.702 1.00 89.88 106 ALA A CA 1
ATOM 774 C C . ALA A 1 106 ? 2.360 -1.529 -23.703 1.00 89.88 106 ALA A C 1
ATOM 776 O O . ALA A 1 106 ? 3.186 -2.346 -24.096 1.00 89.88 106 ALA A O 1
ATOM 777 N N . CYS A 1 107 ? 2.423 -0.241 -24.062 1.00 90.62 107 CYS A N 1
ATOM 778 C CA . CYS A 1 107 ? 3.473 0.279 -24.942 1.00 90.62 107 CYS A CA 1
ATOM 779 C C . CYS A 1 107 ? 4.861 0.129 -24.310 1.00 90.62 107 CYS A C 1
ATOM 781 O O . CYS A 1 107 ? 5.795 -0.335 -24.964 1.00 90.62 107 CYS A O 1
ATOM 783 N N . LEU A 1 108 ? 4.988 0.483 -23.026 1.00 91.25 108 LEU A N 1
ATOM 784 C CA . LEU A 1 108 ? 6.253 0.381 -22.303 1.00 91.25 108 LEU A CA 1
ATOM 785 C C . LEU A 1 108 ? 6.691 -1.078 -22.116 1.00 91.25 108 LEU A C 1
ATOM 787 O O . LEU A 1 108 ? 7.893 -1.323 -22.094 1.00 91.25 108 LEU A O 1
ATOM 791 N N . ALA A 1 109 ? 5.760 -2.038 -22.074 1.00 91.25 109 ALA A N 1
ATOM 792 C CA . ALA A 1 109 ? 6.077 -3.469 -22.117 1.00 91.25 109 ALA A CA 1
ATOM 793 C C . ALA A 1 109 ? 6.689 -3.915 -23.463 1.00 91.25 109 ALA A C 1
ATOM 795 O O . ALA A 1 109 ? 7.495 -4.845 -23.490 1.00 91.25 109 ALA A O 1
ATOM 796 N N . GLY A 1 110 ? 6.355 -3.224 -24.558 1.00 89.75 110 GLY A N 1
ATOM 797 C CA . GLY A 1 110 ? 6.910 -3.416 -25.898 1.00 89.75 110 GLY A CA 1
ATOM 798 C C . GLY A 1 110 ? 5.840 -3.336 -26.992 1.00 89.75 110 GLY A C 1
ATOM 799 O O . GLY A 1 110 ? 4.721 -3.808 -26.820 1.00 89.75 110 GLY A O 1
ATOM 800 N N . CYS A 1 111 ? 6.187 -2.774 -28.155 1.00 87.12 111 CYS A N 1
ATOM 801 C CA . CYS A 1 111 ? 5.264 -2.608 -29.290 1.00 87.12 111 CYS A CA 1
ATOM 802 C C . CYS A 1 111 ? 5.479 -3.614 -30.441 1.00 87.12 111 CYS A C 1
ATOM 804 O O . CYS A 1 111 ? 4.704 -3.636 -31.395 1.00 87.12 111 CYS A O 1
ATOM 806 N N . LYS A 1 112 ? 6.520 -4.458 -30.372 1.00 79.81 112 LYS A N 1
ATOM 807 C CA . LYS A 1 112 ? 6.933 -5.355 -31.474 1.00 79.81 112 LYS A CA 1
ATOM 808 C C . LYS A 1 112 ? 6.143 -6.672 -31.556 1.00 79.81 112 LYS A C 1
ATOM 810 O O . LYS A 1 112 ? 6.250 -7.390 -32.544 1.00 79.81 112 LYS A O 1
ATOM 815 N N . SER A 1 113 ? 5.344 -7.006 -30.545 1.00 65.25 113 SER A N 1
ATOM 816 C CA . SER A 1 113 ? 4.414 -8.142 -30.569 1.00 65.25 113 SER A CA 1
ATOM 817 C C . SER A 1 113 ? 3.127 -7.759 -29.853 1.00 65.25 113 SER A C 1
ATOM 819 O O . SER A 1 113 ? 3.024 -7.851 -28.636 1.00 65.25 113 SER A O 1
ATOM 821 N N . SER A 1 114 ? 2.139 -7.310 -30.625 1.00 57.41 114 SER A N 1
ATOM 822 C CA . SER A 1 114 ? 0.776 -7.123 -30.133 1.00 57.41 114 SER A CA 1
ATOM 823 C C . SER A 1 114 ? 0.045 -8.460 -30.212 1.00 57.41 114 SER A C 1
ATOM 825 O O . SER A 1 114 ? -0.328 -8.906 -31.292 1.00 57.41 114 SER A O 1
ATOM 827 N N . THR A 1 115 ? -0.133 -9.131 -29.077 1.00 57.72 115 THR A N 1
ATOM 828 C CA . THR A 1 115 ? -1.110 -10.225 -28.951 1.00 57.72 115 THR A CA 1
ATOM 829 C C . THR A 1 115 ? -2.025 -9.903 -27.773 1.00 57.72 115 THR A C 1
ATOM 831 O O . THR A 1 115 ? -1.936 -10.514 -26.714 1.00 57.72 115 THR A O 1
ATOM 834 N N . GLY A 1 116 ? -2.860 -8.871 -27.917 1.00 56.41 116 GLY A N 1
ATOM 835 C CA . GLY A 1 116 ? -3.811 -8.484 -26.875 1.00 56.41 116 GLY A CA 1
ATOM 836 C C . GLY A 1 116 ? -4.884 -7.510 -27.361 1.00 56.41 116 GLY A C 1
ATOM 837 O O . GLY A 1 116 ? -4.583 -6.527 -28.033 1.00 56.41 116 GLY A O 1
ATOM 838 N N . SER A 1 117 ? -6.140 -7.771 -26.989 1.00 56.06 117 SER A N 1
ATOM 839 C CA . SER A 1 117 ? -7.261 -6.837 -27.160 1.00 56.06 117 SER A CA 1
ATOM 840 C C . SER A 1 117 ? -7.238 -5.788 -26.047 1.00 56.06 117 SER A C 1
ATOM 842 O O . SER A 1 117 ? -7.923 -5.931 -25.035 1.00 56.06 117 SER A O 1
ATOM 844 N N . GLY A 1 118 ? -6.440 -4.736 -26.216 1.00 53.75 118 GLY A N 1
ATOM 845 C CA . GLY A 1 118 ? -6.584 -3.518 -25.417 1.00 53.75 118 GLY A CA 1
ATOM 846 C C . GLY A 1 118 ? -7.872 -2.787 -25.804 1.00 53.75 118 GLY A C 1
ATOM 847 O O . GLY A 1 118 ? -8.181 -2.648 -26.988 1.00 53.75 118 GLY A O 1
ATOM 848 N N . LYS A 1 119 ? -8.654 -2.332 -24.822 1.00 49.44 119 LYS A N 1
ATOM 849 C CA . LYS A 1 119 ? -9.858 -1.532 -25.072 1.00 49.44 119 LYS A CA 1
ATOM 850 C C . LYS A 1 119 ? -9.420 -0.097 -25.372 1.00 49.44 1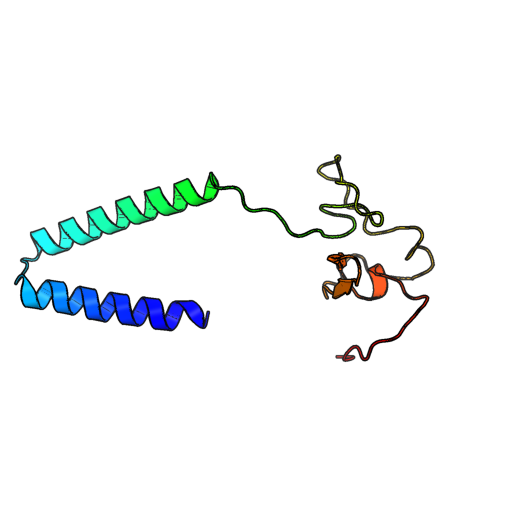19 LYS A C 1
ATOM 852 O O . LYS A 1 119 ? -8.991 0.610 -24.470 1.00 49.44 119 LYS A O 1
ATOM 857 N N . HIS A 1 120 ? -9.507 0.309 -26.636 1.00 44.50 120 HIS A N 1
ATOM 858 C CA . HIS A 1 120 ? -9.336 1.703 -27.043 1.00 44.50 120 HIS A CA 1
ATOM 859 C C . HIS A 1 120 ? -10.501 2.503 -26.431 1.00 44.50 120 HIS A C 1
ATOM 861 O O . HIS A 1 120 ? -11.655 2.249 -26.789 1.00 44.50 120 HIS A O 1
ATOM 867 N N . ILE A 1 121 ? -10.226 3.375 -25.458 1.00 39.78 121 ILE A N 1
ATOM 868 C CA . ILE A 1 121 ? -11.193 4.371 -24.968 1.00 39.78 121 ILE A CA 1
ATOM 869 C C . ILE A 1 121 ? -10.906 5.710 -25.641 1.00 39.78 121 ILE A C 1
ATOM 871 O O . ILE A 1 121 ? -9.709 5.991 -25.881 1.00 39.78 121 ILE A O 1
#

Nearest PDB structures (foldseek):
  8hnb-assembly1_A  TM=6.589E-01  e=1.580E-07  Homo sapiens
  8hnh-assembly1_A  TM=6.506E-01  e=1.261E-06  Homo sapiens
  8hnd-assembly1_A  TM=6.160E-01  e=2.016E-06  Homo sapiens
  8hnc-assembly1_A  TM=6.540E-01  e=5.152E-06  Homo sapiens
  8k6l-assembly1_A  TM=5.849E-01  e=6.736E-06  Homo sapiens

pLDDT: mean 84.13, std 12.28, range [39.78, 96.62]

Sequence (121 aa):
GASTLPAAALGMFLGGLLMKRYKMGLLSASKLVFISSFVAFIMNMSVFMLGCENGDVAGITVSYNGSKVETWGKQQLLSSCNADCSCSSQQWDPVCGANNITYLSACLAGCKSSTGSGKHI

InterPro domains:
  IPR002350 Kazal domain [PS51465] (75-121)
  IPR004156 Organic anion transporter polypeptide [PF03137] (1-103)
  IPR004156 Organic anion transporter polypeptide [PTHR11388] (1-116)
  IPR036058 Kazal domain superfamily [SSF100895] (72-116)

Mean predicted aligned error: 10.45 Å

Solvent-accessible surface area (backbone atoms only — not comparable to full-atom values): 7432 Å² total; per-residue (Å²): 115,77,76,54,53,63,54,51,52,52,51,54,54,50,53,52,50,51,44,64,74,66,66,59,51,71,70,58,51,52,51,51,51,53,51,52,52,51,51,51,50,51,53,56,57,48,50,70,70,56,72,72,86,74,77,49,26,43,19,67,49,14,37,89,84,70,48,72,50,87,59,90,88,65,72,47,66,71,46,88,70,21,64,92,38,95,58,67,92,81,54,82,48,73,36,79,46,98,84,70,36,29,21,52,20,60,49,52,67,27,64,90,70,86,86,73,92,74,82,87,125

Organism: Engystomops pustulosus (NCBI:txid76066)